Protein AF-A0A529QQ41-F1 (afdb_monomer_lite)

Radius of gyration: 30.62 Å; chains: 1; bounding box: 71×17×79 Å

Sequence (76 aa):
MTSYVRTNSPAQVRSLSTFGKHLQRSVLTATLLAAASTGSEAQPYVRADGSTTDDLEAARASWRHDAEFNGNVGLA

Foldseek 3Di:
DDDDDDDDDPVNVVVVVVVVVVVVVVVVVVVVVVVVVVPDDPFFAAAPVRDGHNDPVNRVVRLVPDCVNVVVPPVD

Structure (mmCIF, N/CA/C/O backbone):
data_AF-A0A529QQ41-F1
#
_entry.id   AF-A0A529QQ41-F1
#
loop_
_atom_site.group_PDB
_atom_site.id
_atom_site.type_symbol
_atom_site.label_atom_id
_atom_site.label_alt_id
_atom_site.label_comp_id
_atom_site.label_asym_id
_atom_site.label_entity_id
_atom_site.label_seq_id
_atom_site.pdbx_PDB_ins_code
_atom_site.Cartn_x
_atom_site.Cartn_y
_atom_site.Cartn_z
_atom_site.occupancy
_atom_site.B_iso_or_equiv
_atom_site.auth_seq_id
_atom_site.auth_comp_id
_atom_site.auth_asym_id
_atom_site.auth_atom_id
_atom_site.pdbx_PDB_model_num
ATOM 1 N N . MET A 1 1 ? -50.285 -8.795 50.623 1.00 46.62 1 MET A N 1
ATOM 2 C CA . MET A 1 1 ? -49.353 -8.895 49.481 1.00 46.62 1 MET A CA 1
ATOM 3 C C . MET A 1 1 ? -48.218 -7.920 49.756 1.00 46.62 1 MET A C 1
ATOM 5 O O . MET A 1 1 ? -48.413 -6.720 49.635 1.00 46.62 1 MET A O 1
ATOM 9 N N . THR A 1 2 ? -47.106 -8.398 50.308 1.00 45.22 2 THR A N 1
ATOM 10 C CA . THR A 1 2 ? -45.969 -7.557 50.713 1.00 45.22 2 THR A CA 1
ATOM 11 C C . THR A 1 2 ? -45.016 -7.398 49.530 1.00 45.22 2 THR A C 1
ATOM 13 O O . THR A 1 2 ? -44.372 -8.360 49.120 1.00 45.22 2 THR A O 1
ATOM 16 N N . SER A 1 3 ? -44.941 -6.192 48.963 1.00 55.25 3 SER A N 1
ATOM 17 C CA . SER A 1 3 ? -43.958 -5.853 47.928 1.00 55.25 3 SER A CA 1
ATOM 18 C C . SER A 1 3 ? -42.653 -5.411 48.580 1.00 55.25 3 SER A C 1
ATOM 20 O O . SER A 1 3 ? -42.620 -4.420 49.307 1.00 55.25 3 SER A O 1
ATOM 22 N N . TYR A 1 4 ? -41.566 -6.127 48.301 1.00 57.09 4 TYR A N 1
ATOM 23 C CA . TYR A 1 4 ? -40.220 -5.714 48.685 1.00 57.09 4 TYR A CA 1
ATOM 24 C C . TYR A 1 4 ? -39.663 -4.756 47.628 1.00 57.09 4 TYR A C 1
ATOM 26 O O . TYR A 1 4 ? -39.416 -5.149 46.489 1.00 57.09 4 TYR A O 1
ATOM 34 N N . VAL A 1 5 ? -39.448 -3.493 48.001 1.00 66.56 5 VAL A N 1
ATOM 35 C CA . VAL A 1 5 ? -38.708 -2.538 47.166 1.00 66.56 5 VAL A CA 1
ATOM 36 C C . VAL A 1 5 ? -37.220 -2.794 47.376 1.00 66.56 5 VAL A C 1
ATOM 38 O O . VAL A 1 5 ? -36.666 -2.496 48.433 1.00 66.56 5 VAL A O 1
ATOM 41 N N . ARG A 1 6 ? -36.564 -3.376 46.370 1.00 65.69 6 ARG A N 1
ATOM 42 C CA . ARG A 1 6 ? -35.111 -3.562 46.368 1.00 65.69 6 ARG A CA 1
ATOM 43 C C . ARG A 1 6 ? -34.441 -2.211 46.130 1.00 65.69 6 ARG A C 1
ATOM 45 O O . ARG A 1 6 ? -34.400 -1.727 45.003 1.00 65.69 6 ARG A O 1
ATOM 52 N N . THR A 1 7 ? -33.913 -1.602 47.183 1.00 64.88 7 THR A N 1
ATOM 53 C CA . THR A 1 7 ? -33.067 -0.413 47.065 1.00 64.88 7 THR A CA 1
ATOM 54 C C . THR A 1 7 ? -31.632 -0.863 46.793 1.00 64.88 7 THR A C 1
ATOM 56 O O . THR A 1 7 ? -31.050 -1.642 47.546 1.00 64.88 7 THR A O 1
ATOM 59 N N . ASN A 1 8 ? -31.055 -0.431 45.669 1.00 69.31 8 ASN A N 1
ATOM 60 C CA . ASN A 1 8 ? -29.646 -0.706 45.392 1.00 69.31 8 ASN A CA 1
ATOM 61 C C . ASN A 1 8 ? -28.793 0.075 46.395 1.00 69.31 8 ASN A C 1
ATOM 63 O O . ASN A 1 8 ? -28.967 1.284 46.558 1.00 69.31 8 ASN A O 1
ATOM 67 N N . SER A 1 9 ? -27.856 -0.602 47.058 1.00 70.44 9 SER A N 1
ATOM 68 C CA . SER A 1 9 ? -26.952 0.061 47.995 1.00 70.44 9 SER A CA 1
ATOM 69 C C . SER A 1 9 ? -26.088 1.102 47.257 1.00 70.44 9 SER A C 1
ATOM 71 O O . SER A 1 9 ? -25.702 0.870 46.107 1.00 70.44 9 SER A O 1
ATOM 73 N N . PRO A 1 10 ? -25.700 2.221 47.895 1.00 68.94 10 PRO A N 1
ATOM 74 C CA . PRO A 1 10 ? -24.901 3.275 47.255 1.00 68.94 10 PRO A CA 1
ATOM 75 C C . PRO A 1 10 ? -23.594 2.769 46.616 1.00 68.94 10 PRO A C 1
ATOM 77 O O . PRO A 1 10 ? -23.168 3.267 45.574 1.00 68.94 10 PRO A O 1
ATOM 80 N N . ALA A 1 11 ? -22.976 1.741 47.209 1.00 70.12 11 ALA A N 1
ATOM 81 C CA . ALA A 1 11 ? -21.787 1.076 46.675 1.00 70.12 11 ALA A CA 1
ATOM 82 C C . ALA A 1 11 ? -22.047 0.360 45.336 1.00 70.12 11 ALA A C 1
ATOM 84 O O . ALA A 1 11 ? -21.226 0.436 44.424 1.00 70.12 11 ALA A O 1
ATOM 85 N N . GLN A 1 12 ? -23.213 -0.274 45.184 1.00 70.75 12 GLN A N 1
ATOM 86 C CA . GLN A 1 12 ? -23.624 -0.952 43.954 1.00 70.75 12 GLN A CA 1
ATOM 87 C C . GLN A 1 12 ? -23.902 0.060 42.833 1.00 70.75 12 GLN A C 1
ATOM 89 O O . GLN A 1 12 ? -23.493 -0.151 41.694 1.00 70.75 12 GLN A O 1
ATOM 94 N N . VAL A 1 13 ? -24.521 1.199 43.162 1.00 73.38 13 VAL A N 1
ATOM 95 C CA . VAL A 1 13 ? -24.750 2.297 42.205 1.00 73.38 13 VAL A CA 1
ATOM 96 C C . VAL A 1 13 ? -23.422 2.879 41.704 1.00 73.38 13 VAL A C 1
ATOM 98 O O . VAL A 1 13 ? -23.245 3.077 40.502 1.00 73.38 13 VAL A O 1
ATOM 101 N N . ARG A 1 14 ? -22.449 3.094 42.602 1.00 74.50 14 ARG A N 1
ATOM 102 C CA . ARG A 1 14 ? -21.094 3.540 42.225 1.00 74.50 14 ARG A CA 1
ATOM 103 C C . ARG A 1 14 ? -20.364 2.511 41.361 1.00 74.50 14 ARG A C 1
ATOM 105 O O . ARG A 1 14 ? -19.763 2.888 40.362 1.00 74.50 14 ARG A O 1
ATOM 112 N N . SER A 1 15 ? -20.448 1.228 41.714 1.00 76.12 15 SER A N 1
ATOM 113 C CA . SER A 1 15 ? -19.845 0.131 40.946 1.00 76.12 15 SER A CA 1
ATOM 114 C C . SER A 1 15 ? -20.393 0.063 39.515 1.00 76.12 15 SER A C 1
ATOM 116 O O . SER A 1 15 ? -19.610 0.032 38.568 1.00 76.12 15 SER A O 1
ATOM 118 N N . LEU A 1 16 ? -21.717 0.149 39.343 1.00 78.19 16 LEU A N 1
ATOM 119 C CA . LEU A 1 16 ? -22.365 0.160 38.026 1.00 78.19 16 LEU A CA 1
ATOM 120 C C . LEU A 1 16 ? -21.986 1.390 37.194 1.00 78.19 16 LEU A C 1
ATOM 122 O O . LEU A 1 16 ? -21.747 1.269 35.996 1.00 78.19 16 LEU A O 1
ATOM 126 N N . SER A 1 17 ? -21.884 2.565 37.821 1.00 82.31 17 SER A N 1
ATOM 127 C CA . SER A 1 17 ? -21.428 3.782 37.139 1.00 82.31 17 SER A CA 1
ATOM 128 C C . SER A 1 17 ? -19.994 3.638 36.622 1.00 82.31 17 SER A C 1
ATOM 130 O O . SER A 1 17 ? -19.710 3.963 35.469 1.00 82.31 17 SER A O 1
ATOM 132 N N . THR A 1 18 ? -19.090 3.107 37.446 1.00 82.88 18 THR A N 1
ATOM 133 C CA . THR A 1 18 ? -17.700 2.848 37.054 1.00 82.88 18 THR A CA 1
ATOM 134 C C . THR A 1 18 ? -17.618 1.797 35.950 1.00 82.88 18 THR A C 1
ATOM 136 O O . THR A 1 18 ? -16.931 2.012 34.953 1.00 82.88 18 THR A O 1
ATOM 139 N N . PHE A 1 19 ? -18.372 0.703 36.070 1.00 80.94 19 PHE A N 1
ATOM 140 C CA . PHE A 1 19 ? -18.468 -0.322 35.032 1.00 80.94 19 PHE A CA 1
ATOM 141 C C . PHE A 1 19 ? -18.964 0.257 33.700 1.00 80.94 19 PHE A C 1
ATOM 143 O O . PHE A 1 19 ? -18.355 0.005 32.665 1.00 80.94 19 PHE A O 1
ATOM 150 N N . GLY A 1 20 ? -19.996 1.106 33.725 1.00 81.00 20 GLY A N 1
ATOM 151 C CA . GLY A 1 20 ? -20.502 1.794 32.535 1.00 81.00 20 GLY A CA 1
ATOM 152 C C . GLY A 1 20 ? -19.440 2.653 31.843 1.00 81.00 20 GLY A C 1
ATOM 153 O O . GLY A 1 20 ? -19.315 2.601 30.622 1.00 81.00 20 GLY A O 1
ATOM 154 N N . LYS A 1 21 ? -18.607 3.371 32.609 1.00 88.94 21 LYS A N 1
ATOM 155 C CA . LYS A 1 21 ? -17.483 4.153 32.059 1.00 88.94 21 LYS A CA 1
ATOM 156 C C . LYS A 1 21 ? -16.432 3.265 31.393 1.00 88.94 21 LYS A C 1
ATOM 158 O O . LYS A 1 21 ? -15.935 3.604 30.320 1.00 88.94 21 LYS A O 1
ATOM 163 N N . HIS A 1 22 ? -16.097 2.129 32.008 1.00 87.31 22 HIS A N 1
ATOM 164 C CA . HIS A 1 22 ? -15.176 1.161 31.409 1.00 87.31 22 HIS A CA 1
ATOM 165 C C . HIS A 1 22 ? -15.758 0.551 30.135 1.00 87.31 22 HIS A C 1
ATOM 167 O O . HIS A 1 22 ? -15.060 0.498 29.129 1.00 87.31 22 HIS A O 1
ATOM 173 N N . LEU A 1 23 ? -17.041 0.182 30.148 1.00 86.62 23 LEU A N 1
ATOM 174 C CA . LEU A 1 23 ? -17.733 -0.363 28.985 1.00 86.62 23 LEU A CA 1
ATOM 175 C C . LEU A 1 23 ? -17.754 0.637 27.821 1.00 86.62 23 LEU A C 1
ATOM 177 O O . LEU A 1 23 ? -17.381 0.278 26.710 1.00 86.62 23 LEU A O 1
ATOM 181 N N . GLN A 1 24 ? -18.105 1.902 28.074 1.00 88.75 24 GLN A N 1
ATOM 182 C CA . GLN A 1 24 ? -18.082 2.962 27.057 1.00 88.75 24 GLN A CA 1
ATOM 183 C C . GLN A 1 24 ? -16.686 3.152 26.456 1.00 88.75 24 GLN A C 1
ATOM 185 O O . GLN A 1 24 ? -16.545 3.249 25.238 1.00 88.75 24 GLN A O 1
ATOM 190 N N . ARG A 1 25 ? -15.647 3.166 27.300 1.00 88.94 25 ARG A N 1
ATOM 191 C CA . ARG A 1 25 ? -14.260 3.289 26.844 1.00 88.94 25 ARG A CA 1
ATOM 192 C C . ARG A 1 25 ? -13.834 2.086 26.003 1.00 88.94 25 ARG A C 1
ATOM 194 O O . ARG A 1 25 ? -13.226 2.277 24.958 1.00 88.94 25 ARG A O 1
ATOM 201 N N . SER A 1 26 ? -14.172 0.870 26.425 1.00 88.00 26 SER A N 1
ATOM 202 C CA . SER A 1 26 ? -13.866 -0.352 25.675 1.00 88.00 26 SER A CA 1
ATOM 203 C C . SER A 1 26 ? -14.575 -0.396 24.325 1.00 88.00 26 SER A C 1
ATOM 205 O O . SER A 1 26 ? -13.944 -0.744 23.333 1.00 88.00 26 SER A O 1
ATOM 207 N N . VAL A 1 27 ? -15.849 0.004 24.268 1.00 88.56 27 VAL A N 1
ATOM 208 C CA . VAL A 1 27 ? -16.605 0.091 23.012 1.00 88.56 27 VAL A CA 1
ATOM 209 C C . VAL A 1 27 ? -15.965 1.108 22.071 1.00 88.56 27 VAL A C 1
ATOM 211 O O . VAL A 1 27 ? -15.705 0.775 20.922 1.00 88.56 27 VAL A O 1
ATOM 214 N N . LEU A 1 28 ? -15.629 2.309 22.553 1.00 88.44 28 LEU A N 1
ATOM 215 C CA . LEU A 1 28 ? -14.962 3.325 21.735 1.00 88.44 28 LEU A CA 1
ATOM 216 C C . LEU A 1 28 ? -13.623 2.821 21.173 1.00 88.44 28 LEU A C 1
ATOM 218 O O . LEU A 1 28 ? -13.364 2.981 19.982 1.00 88.44 28 LEU A O 1
ATOM 222 N N . THR A 1 29 ? -12.794 2.183 22.007 1.00 88.19 29 THR A N 1
ATOM 223 C CA . THR A 1 29 ? -11.517 1.595 21.575 1.00 88.19 29 THR A CA 1
ATOM 224 C C . THR A 1 29 ? -11.724 0.501 20.531 1.00 88.19 29 THR A C 1
ATOM 226 O O . THR A 1 29 ? -11.000 0.468 19.541 1.00 88.19 29 THR A O 1
ATOM 229 N N . ALA A 1 30 ? -12.711 -0.377 20.721 1.00 85.94 30 ALA A N 1
ATOM 230 C CA . ALA A 1 30 ? -13.022 -1.433 19.764 1.00 85.94 30 ALA A CA 1
ATOM 231 C C . ALA A 1 30 ? -13.487 -0.857 18.417 1.00 85.94 30 ALA A C 1
ATOM 233 O O . ALA A 1 30 ? -13.026 -1.312 17.375 1.00 85.94 30 ALA A O 1
ATOM 234 N N . THR A 1 31 ? -14.330 0.180 18.428 1.00 83.69 31 THR A N 1
ATOM 235 C CA . THR A 1 31 ? -14.786 0.860 17.208 1.00 83.69 31 THR A CA 1
ATOM 236 C C . THR A 1 31 ? -13.637 1.560 16.482 1.00 83.69 31 THR A C 1
ATOM 238 O O . THR A 1 31 ? -13.528 1.438 15.267 1.00 83.69 31 THR A O 1
ATOM 241 N N . LEU A 1 32 ? -12.753 2.255 17.208 1.00 84.38 32 LEU A N 1
ATOM 242 C CA . LEU A 1 32 ? -11.551 2.883 16.641 1.00 84.38 32 LEU A CA 1
ATOM 243 C C . LEU A 1 32 ? -10.607 1.849 16.024 1.00 84.38 32 LEU A C 1
ATOM 245 O O . LEU A 1 32 ? -10.106 2.063 14.925 1.00 84.38 32 LEU A O 1
ATOM 249 N N . LEU A 1 33 ? -10.382 0.728 16.713 1.00 84.19 33 LEU A N 1
ATOM 250 C CA . LEU A 1 33 ? -9.538 -0.353 16.214 1.00 84.19 33 LEU A CA 1
ATOM 251 C C . LEU A 1 33 ? -10.143 -0.991 14.960 1.00 84.19 33 LEU A C 1
ATOM 253 O O . LEU A 1 33 ? -9.442 -1.145 13.969 1.00 84.19 33 LEU A O 1
ATOM 257 N N . ALA A 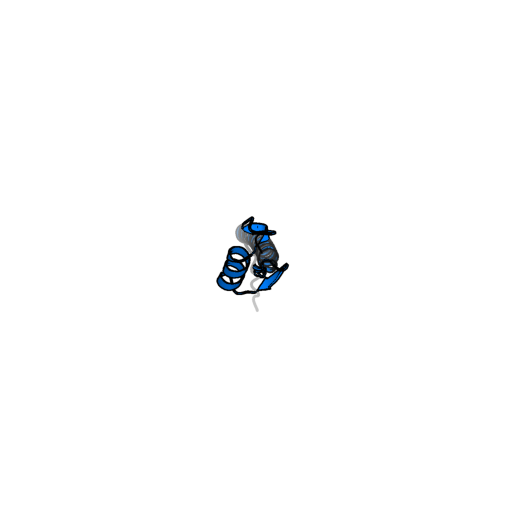1 34 ? -11.445 -1.287 14.971 1.00 83.44 34 ALA A N 1
ATOM 258 C CA . ALA A 1 34 ? -12.146 -1.815 13.807 1.00 83.44 34 ALA A CA 1
ATOM 259 C C . ALA A 1 3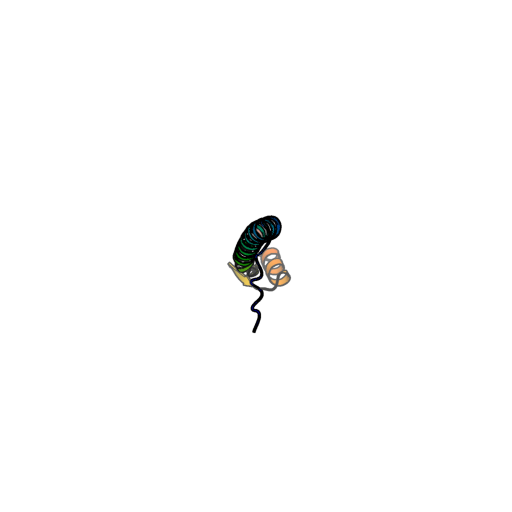4 ? -12.062 -0.850 12.614 1.00 83.44 34 ALA A C 1
ATOM 261 O O . ALA A 1 34 ? -11.699 -1.274 11.522 1.00 83.44 34 ALA A O 1
ATOM 262 N N . ALA A 1 35 ? -12.303 0.446 12.831 1.00 79.19 35 ALA A N 1
ATOM 263 C CA . ALA A 1 35 ? -12.195 1.468 11.790 1.00 79.19 35 ALA A CA 1
ATOM 264 C C . ALA A 1 35 ? -10.758 1.626 11.251 1.00 79.19 35 ALA A C 1
ATOM 266 O O . ALA A 1 35 ? -10.562 1.840 10.056 1.00 79.19 35 ALA A O 1
ATOM 267 N N . ALA A 1 36 ? -9.742 1.492 12.109 1.00 76.88 36 ALA A N 1
ATOM 268 C CA . ALA A 1 36 ? -8.342 1.500 11.686 1.00 76.88 36 ALA A CA 1
ATOM 269 C C . ALA A 1 36 ? -7.968 0.231 10.898 1.00 76.88 36 ALA A C 1
ATOM 271 O O . ALA A 1 36 ? -7.146 0.287 9.988 1.00 76.88 36 ALA A O 1
ATOM 272 N N . SER A 1 37 ? -8.582 -0.911 11.218 1.00 70.69 37 SER A N 1
ATOM 273 C CA . SER A 1 37 ? -8.357 -2.179 10.517 1.00 70.69 37 SER A CA 1
ATOM 274 C C . SER A 1 37 ? -9.109 -2.290 9.186 1.00 70.69 37 SER A C 1
ATOM 276 O O . SER A 1 37 ? -8.649 -3.014 8.308 1.00 70.69 37 SER A O 1
ATOM 278 N N . THR A 1 38 ? -10.210 -1.556 8.981 1.00 66.44 38 THR A N 1
ATOM 279 C CA . THR A 1 38 ? -10.995 -1.587 7.726 1.00 66.44 38 THR A CA 1
ATOM 280 C C . THR A 1 38 ? -10.300 -0.951 6.513 1.00 66.44 38 THR A C 1
ATOM 282 O O . THR A 1 38 ? -10.877 -0.937 5.434 1.00 66.44 38 THR A O 1
ATO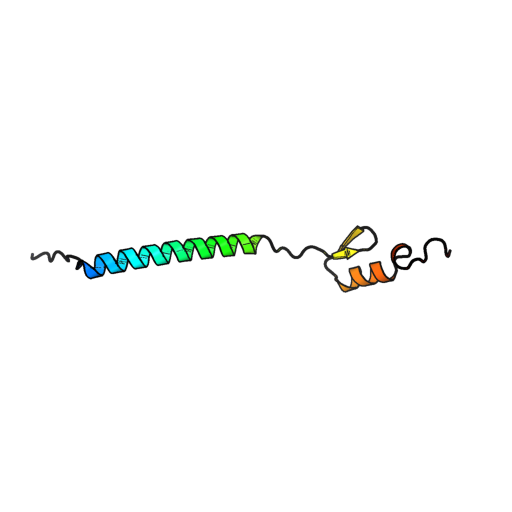M 285 N N . GLY A 1 39 ? -9.077 -0.431 6.660 1.00 58.16 39 GLY A N 1
ATOM 286 C CA . GLY A 1 39 ? -8.315 0.189 5.567 1.00 58.16 39 GLY A CA 1
ATOM 287 C C . GLY A 1 39 ? -7.188 -0.662 4.976 1.00 58.16 39 GLY A C 1
ATOM 288 O O . GLY A 1 39 ? -6.510 -0.199 4.066 1.00 58.16 39 GLY A O 1
ATOM 289 N N . SER A 1 40 ? -6.946 -1.873 5.485 1.00 58.69 40 SER A N 1
ATOM 290 C CA . SER A 1 40 ? -5.818 -2.699 5.038 1.00 58.69 40 SER A CA 1
ATOM 291 C C . SER A 1 40 ? -6.238 -3.717 3.976 1.00 58.69 40 SER A C 1
ATOM 293 O O . SER A 1 40 ? -6.033 -4.916 4.156 1.00 58.69 40 SER A O 1
ATOM 295 N N . GLU A 1 41 ? -6.816 -3.267 2.861 1.00 67.25 41 GLU A N 1
ATOM 296 C CA . GLU A 1 41 ? -6.779 -4.104 1.658 1.00 67.25 41 GLU A CA 1
ATOM 297 C C . GLU A 1 41 ? -5.324 -4.156 1.183 1.00 67.25 41 GLU A C 1
ATOM 299 O O . GLU A 1 41 ? -4.669 -3.116 1.053 1.00 67.25 41 GLU A O 1
ATOM 304 N N . ALA A 1 42 ? -4.785 -5.369 1.021 1.00 71.81 42 ALA A N 1
ATOM 305 C CA . ALA A 1 42 ? -3.427 -5.553 0.530 1.00 71.81 42 ALA A CA 1
ATOM 306 C C . ALA A 1 42 ? -3.316 -4.849 -0.826 1.00 71.81 42 ALA A C 1
ATOM 308 O O . ALA A 1 42 ? -4.026 -5.196 -1.767 1.00 71.81 42 ALA A O 1
ATOM 309 N N . GLN A 1 43 ? -2.480 -3.813 -0.899 1.00 82.94 43 GLN A N 1
ATOM 310 C CA . GLN A 1 43 ? -2.278 -3.091 -2.148 1.00 82.94 43 GLN A CA 1
ATOM 311 C C . GLN A 1 43 ? -1.623 -4.044 -3.158 1.00 82.94 43 GLN A C 1
ATOM 313 O O . GLN A 1 43 ? -0.631 -4.689 -2.801 1.00 82.94 43 GLN A O 1
ATOM 318 N N . PRO A 1 44 ? -2.140 -4.131 -4.395 1.00 90.81 44 PRO A N 1
ATOM 319 C CA . PRO A 1 44 ? -1.518 -4.925 -5.443 1.00 90.81 44 PRO A CA 1
ATOM 320 C C . PRO A 1 44 ? -0.069 -4.491 -5.681 1.00 90.81 44 PRO A C 1
ATOM 322 O O . PRO A 1 44 ? 0.259 -3.302 -5.623 1.00 90.81 44 PRO A O 1
ATOM 325 N N . TYR A 1 45 ? 0.806 -5.441 -5.995 1.00 93.19 45 TYR A N 1
ATOM 326 C CA . TYR A 1 45 ? 2.179 -5.136 -6.380 1.00 93.19 45 TYR A CA 1
ATOM 327 C C . TYR A 1 45 ? 2.213 -4.486 -7.764 1.00 93.19 45 TYR A C 1
ATOM 329 O O . TYR A 1 45 ? 1.435 -4.839 -8.649 1.00 93.19 45 TYR A O 1
ATOM 337 N N . VAL A 1 46 ? 3.142 -3.556 -7.971 1.00 94.88 46 VAL A N 1
ATOM 338 C CA . VAL A 1 46 ? 3.323 -2.857 -9.251 1.00 94.88 46 VAL A CA 1
ATOM 339 C C . VAL A 1 46 ? 4.433 -3.541 -10.048 1.00 94.88 46 VAL A C 1
ATOM 341 O O . VAL A 1 46 ? 5.517 -3.791 -9.515 1.00 94.88 46 VAL A O 1
ATOM 344 N N . ARG A 1 47 ? 4.164 -3.865 -11.313 1.00 95.06 47 ARG A N 1
ATOM 34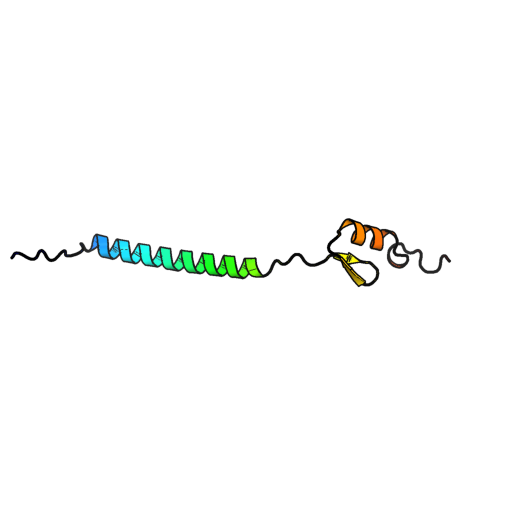5 C CA . ARG A 1 47 ? 5.139 -4.356 -12.299 1.00 95.06 47 ARG A CA 1
ATOM 346 C C . ARG A 1 47 ? 5.910 -3.185 -12.919 1.00 95.06 47 ARG A C 1
ATOM 348 O O . ARG A 1 47 ? 5.496 -2.036 -12.795 1.00 95.06 47 ARG A O 1
ATOM 355 N N . ALA A 1 48 ? 7.010 -3.464 -13.612 1.00 93.69 48 ALA A N 1
ATOM 356 C CA . ALA A 1 48 ? 7.841 -2.426 -14.229 1.00 93.69 48 ALA A CA 1
ATOM 357 C C . ALA A 1 48 ? 7.108 -1.627 -15.324 1.00 93.69 48 ALA A C 1
ATOM 359 O O . ALA A 1 48 ? 7.375 -0.447 -15.514 1.00 93.69 48 ALA A O 1
ATOM 360 N N . ASP A 1 49 ? 6.125 -2.240 -15.990 1.00 92.19 49 ASP A N 1
ATOM 361 C CA . ASP A 1 49 ? 5.266 -1.585 -16.987 1.00 92.19 49 ASP A CA 1
ATOM 362 C C . ASP A 1 49 ? 4.162 -0.696 -16.374 1.00 92.19 49 ASP A C 1
ATOM 364 O O . ASP A 1 49 ? 3.342 -0.130 -17.097 1.00 92.19 49 ASP A O 1
ATOM 368 N N . GLY A 1 50 ? 4.116 -0.587 -15.042 1.00 92.19 50 GLY A N 1
ATOM 369 C CA . GLY A 1 50 ? 3.117 0.180 -14.303 1.00 92.19 50 GLY A CA 1
ATOM 370 C C . GLY A 1 50 ? 1.789 -0.548 -14.078 1.00 92.19 50 GLY A C 1
ATOM 371 O O . GLY A 1 50 ? 0.913 -0.004 -13.404 1.00 92.19 50 GLY A O 1
ATOM 372 N N . SER A 1 51 ? 1.619 -1.770 -14.593 1.00 95.38 51 SER A N 1
ATOM 373 C CA . SER A 1 51 ? 0.446 -2.595 -14.292 1.00 95.38 51 SER A CA 1
ATOM 374 C C . SER A 1 51 ? 0.508 -3.177 -12.876 1.00 95.38 51 SER A C 1
ATOM 376 O O . SER A 1 51 ? 1.574 -3.275 -12.263 1.00 95.38 51 SER A O 1
ATOM 378 N N . THR A 1 52 ? -0.644 -3.572 -12.333 1.00 94.94 52 THR A N 1
ATOM 379 C CA . THR A 1 52 ? -0.748 -4.178 -11.000 1.00 94.94 52 THR A CA 1
ATOM 380 C C . THR A 1 52 ? -0.912 -5.697 -11.056 1.00 94.94 52 THR A C 1
ATOM 382 O O . THR A 1 52 ? -1.400 -6.261 -12.036 1.00 94.94 52 THR A O 1
ATOM 385 N N . THR A 1 53 ? -0.480 -6.386 -9.999 1.00 94.31 53 THR A N 1
ATOM 386 C CA . THR A 1 53 ? -0.548 -7.846 -9.861 1.00 94.31 53 THR A CA 1
ATOM 387 C C . THR A 1 53 ? -0.594 -8.247 -8.388 1.00 94.31 53 THR A C 1
ATOM 389 O O . THR A 1 53 ? 0.103 -7.658 -7.567 1.00 94.31 53 THR A O 1
ATOM 392 N N . ASP A 1 54 ? -1.352 -9.288 -8.047 1.00 93.00 54 ASP A N 1
ATOM 393 C CA . ASP A 1 54 ? -1.358 -9.844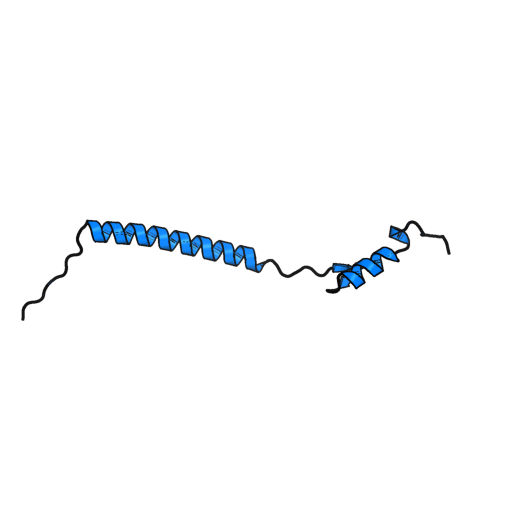 -6.681 1.00 93.00 54 ASP A CA 1
ATOM 394 C C . ASP A 1 54 ? -0.197 -10.832 -6.446 1.00 93.00 54 ASP A C 1
ATOM 396 O O . ASP A 1 54 ? 0.114 -11.203 -5.317 1.00 93.00 54 ASP A O 1
ATOM 400 N N . ASP A 1 55 ? 0.478 -11.245 -7.523 1.00 93.88 55 ASP A N 1
ATOM 401 C CA . ASP A 1 55 ? 1.651 -12.122 -7.486 1.00 93.88 55 ASP A CA 1
ATOM 402 C C . ASP A 1 55 ? 2.956 -11.320 -7.306 1.00 93.88 55 ASP A C 1
ATOM 404 O O . ASP A 1 55 ? 3.424 -10.634 -8.224 1.00 93.88 55 ASP A O 1
ATOM 408 N N . LEU A 1 56 ? 3.554 -11.443 -6.116 1.00 92.50 56 LEU A N 1
ATOM 409 C CA . LEU A 1 56 ? 4.827 -10.819 -5.750 1.00 92.50 56 LEU A CA 1
ATOM 410 C C . LEU A 1 56 ? 5.992 -11.278 -6.637 1.00 92.50 56 LEU A C 1
ATOM 412 O O . LEU A 1 56 ? 6.835 -10.460 -7.011 1.00 92.50 56 LEU A O 1
ATOM 416 N N . GLU A 1 57 ? 6.069 -12.566 -6.970 1.00 95.56 57 GLU A N 1
ATOM 417 C CA . GLU A 1 57 ? 7.172 -13.088 -7.780 1.00 95.56 57 GLU A CA 1
ATOM 418 C C . GLU A 1 57 ? 7.037 -12.624 -9.231 1.00 95.56 57 GLU A C 1
ATOM 420 O O . GLU A 1 57 ? 8.044 -12.281 -9.853 1.00 95.56 57 GLU A O 1
ATOM 425 N N . ALA A 1 58 ? 5.809 -12.491 -9.744 1.00 94.56 58 ALA A N 1
ATOM 426 C CA . ALA A 1 58 ? 5.567 -11.881 -11.051 1.00 94.56 58 ALA A CA 1
ATOM 427 C C . ALA A 1 58 ? 5.987 -10.400 -11.088 1.00 94.56 58 ALA A C 1
ATOM 429 O O . ALA A 1 58 ? 6.659 -9.974 -12.032 1.00 94.56 58 ALA A O 1
ATOM 430 N N . ALA A 1 59 ? 5.646 -9.613 -10.058 1.00 95.06 59 ALA A N 1
ATOM 431 C CA . ALA A 1 59 ? 6.099 -8.224 -9.948 1.00 95.06 59 ALA A CA 1
ATOM 432 C C . ALA A 1 59 ? 7.628 -8.140 -9.896 1.00 95.06 59 ALA A C 1
ATOM 434 O O . ALA A 1 59 ? 8.251 -7.399 -10.657 1.00 95.06 59 ALA A O 1
ATOM 435 N N . ARG A 1 60 ? 8.253 -8.961 -9.050 1.00 93.38 60 ARG A N 1
ATOM 436 C CA . ARG A 1 60 ? 9.708 -9.013 -8.896 1.00 93.38 60 ARG A CA 1
ATOM 437 C C . ARG A 1 60 ? 10.425 -9.422 -10.181 1.00 93.38 60 ARG A C 1
ATOM 439 O O . ARG A 1 60 ? 11.465 -8.847 -10.501 1.00 93.38 60 ARG A O 1
ATOM 446 N N . ALA A 1 61 ? 9.903 -10.413 -10.902 1.00 95.06 61 ALA A N 1
ATOM 447 C CA . ALA A 1 61 ? 10.453 -10.848 -12.180 1.00 95.06 61 ALA A CA 1
ATOM 448 C C . ALA A 1 61 ? 10.381 -9.726 -13.224 1.00 95.06 61 ALA A C 1
ATOM 450 O O . ALA A 1 61 ? 11.361 -9.490 -1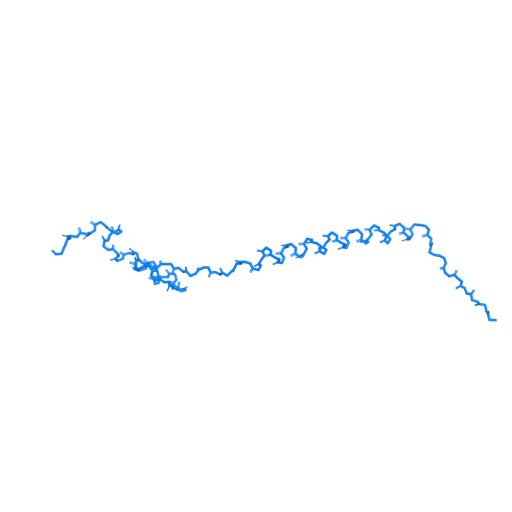3.925 1.00 95.06 61 ALA A O 1
ATOM 451 N N . SER A 1 62 ? 9.267 -8.987 -13.271 1.00 94.38 62 SER A N 1
ATOM 452 C CA . SER A 1 62 ? 9.110 -7.838 -14.168 1.00 94.38 62 SER A CA 1
ATOM 453 C C . SER A 1 62 ? 10.197 -6.780 -13.942 1.00 94.38 62 SER A C 1
ATOM 455 O O . SER A 1 62 ? 10.883 -6.421 -14.893 1.00 94.38 62 SER A O 1
ATOM 457 N N . TRP A 1 63 ? 10.449 -6.369 -12.694 1.00 93.62 63 TRP A N 1
ATOM 458 C CA . TRP A 1 63 ? 11.523 -5.413 -12.371 1.00 93.62 63 TRP A CA 1
ATOM 459 C C . TRP A 1 63 ? 12.927 -5.948 -12.658 1.00 93.62 63 TRP A C 1
ATOM 461 O O . TRP A 1 63 ? 13.801 -5.208 -13.095 1.00 93.62 63 TRP A O 1
ATOM 471 N N . ARG A 1 64 ? 13.158 -7.248 -12.452 1.00 91.56 64 ARG A N 1
ATOM 472 C CA . ARG A 1 64 ? 14.442 -7.886 -12.778 1.00 91.56 64 ARG A CA 1
ATOM 473 C C . ARG A 1 64 ? 14.771 -7.886 -14.262 1.00 91.56 64 ARG A C 1
ATOM 475 O O . ARG A 1 64 ? 15.949 -7.953 -14.592 1.00 91.56 64 ARG A O 1
ATOM 482 N N . HIS A 1 65 ? 13.770 -7.861 -15.132 1.00 89.25 65 HIS A N 1
ATOM 483 C CA . HIS A 1 65 ? 13.960 -7.860 -16.581 1.00 89.25 65 HIS A CA 1
ATOM 484 C C . HIS A 1 65 ? 13.800 -6.474 -17.207 1.00 89.25 65 HIS A C 1
ATOM 486 O O . HIS A 1 65 ? 13.995 -6.331 -18.412 1.00 89.25 65 HIS A O 1
ATOM 492 N N . ASP A 1 66 ? 13.482 -5.461 -16.406 1.00 91.25 66 ASP A N 1
ATOM 493 C CA . ASP A 1 66 ? 13.279 -4.109 -16.895 1.00 91.25 66 ASP A CA 1
ATOM 494 C C . ASP A 1 66 ? 14.601 -3.467 -17.340 1.00 91.25 66 ASP A C 1
ATOM 496 O O . ASP A 1 66 ? 15.594 -3.452 -16.607 1.00 91.25 66 ASP A O 1
ATOM 500 N N . ALA A 1 67 ? 14.644 -2.977 -18.578 1.00 86.00 67 ALA A N 1
ATOM 501 C CA . ALA A 1 67 ? 15.869 -2.443 -19.167 1.00 86.00 67 ALA A CA 1
ATOM 502 C C . ALA A 1 67 ? 16.259 -1.087 -18.563 1.00 86.00 67 ALA A C 1
ATOM 504 O O . ALA A 1 67 ? 17.452 -0.800 -18.452 1.00 86.00 67 ALA A O 1
ATOM 505 N N . GLU A 1 68 ? 15.275 -0.278 -18.160 1.00 84.38 68 GLU A N 1
ATOM 506 C CA . GLU A 1 68 ? 15.493 1.018 -17.516 1.00 84.38 68 GLU A CA 1
ATOM 507 C C . GLU A 1 68 ? 16.105 0.842 -16.132 1.00 84.38 68 GLU A C 1
ATOM 509 O O . GLU A 1 68 ? 17.169 1.392 -15.843 1.00 84.38 68 GLU A O 1
ATOM 514 N N . PHE A 1 69 ? 15.509 -0.029 -15.327 1.00 84.38 69 PHE A N 1
ATOM 515 C CA . PHE A 1 69 ? 15.975 -0.357 -13.991 1.00 84.38 69 PHE A CA 1
ATOM 516 C C . PHE A 1 69 ? 17.365 -1.006 -13.982 1.00 84.38 69 PHE A C 1
ATOM 518 O O . PHE A 1 69 ? 18.195 -0.691 -13.130 1.00 84.38 69 PHE A O 1
ATOM 525 N N . ASN A 1 70 ? 17.648 -1.894 -14.939 1.00 85.50 70 ASN A N 1
ATOM 526 C CA . ASN A 1 70 ? 18.946 -2.566 -15.032 1.00 85.50 70 ASN A CA 1
ATOM 527 C C . ASN A 1 70 ? 20.037 -1.726 -15.715 1.00 85.50 70 ASN A C 1
ATOM 529 O O . ASN A 1 70 ? 21.176 -2.181 -15.803 1.00 85.50 70 ASN A O 1
ATOM 533 N N . GLY A 1 71 ? 19.721 -0.523 -16.208 1.00 77.06 71 GLY A N 1
ATOM 534 C CA . GLY A 1 71 ? 20.686 0.319 -16.920 1.00 77.06 71 GLY A CA 1
ATOM 535 C C . GLY A 1 71 ? 21.075 -0.213 -18.304 1.00 77.06 71 GLY A C 1
ATOM 536 O O . GLY A 1 71 ? 22.100 0.185 -18.851 1.00 77.06 71 GLY A O 1
ATOM 537 N N . ASN A 1 72 ? 20.249 -1.086 -18.886 1.00 78.56 72 ASN A N 1
ATOM 538 C CA . ASN A 1 72 ? 20.455 -1.681 -20.209 1.00 78.56 72 ASN A CA 1
ATOM 539 C C . ASN A 1 72 ? 19.745 -0.897 -21.327 1.00 78.56 72 ASN A C 1
ATOM 541 O O . ASN A 1 72 ? 19.604 -1.389 -22.450 1.00 78.56 72 ASN A O 1
ATOM 545 N N . VAL A 1 73 ? 19.271 0.314 -21.033 1.00 75.19 73 VAL A N 1
ATOM 546 C CA . VAL A 1 73 ? 18.607 1.176 -22.016 1.00 75.19 73 VAL A CA 1
ATOM 547 C C . VAL A 1 73 ? 19.576 1.488 -23.155 1.00 75.19 73 VAL A C 1
ATOM 549 O O . VAL A 1 73 ? 20.646 2.048 -22.936 1.00 75.19 73 VAL A O 1
ATOM 552 N N . GLY A 1 74 ? 19.194 1.134 -24.384 1.00 59.72 74 GLY A N 1
ATOM 553 C CA . GLY A 1 74 ? 19.989 1.414 -25.584 1.00 59.72 74 GLY A CA 1
ATOM 554 C C . GLY A 1 74 ? 21.068 0.379 -25.926 1.00 59.72 74 GLY A C 1
ATOM 555 O O . GLY A 1 74 ? 21.840 0.628 -26.845 1.00 59.72 74 GLY A O 1
ATOM 556 N N . LEU A 1 75 ? 21.110 -0.776 -25.249 1.00 65.75 75 LEU A N 1
ATOM 557 C CA . LEU A 1 75 ? 22.017 -1.896 -25.568 1.00 65.75 75 LEU A CA 1
ATOM 558 C C . LEU A 1 75 ? 21.427 -2.905 -26.581 1.00 65.75 75 LEU A C 1
ATOM 560 O O . LEU A 1 75 ? 21.746 -4.092 -26.514 1.00 65.75 75 LEU A O 1
ATOM 564 N N . ALA A 1 76 ? 20.537 -2.448 -27.468 1.00 61.94 76 ALA A N 1
ATOM 565 C CA . ALA A 1 76 ? 19.896 -3.283 -28.492 1.00 61.94 76 ALA A CA 1
ATOM 566 C C . ALA A 1 76 ? 20.873 -3.737 -29.588 1.00 61.94 76 ALA A C 1
ATOM 568 O O . ALA A 1 76 ? 21.731 -2.919 -29.993 1.00 61.94 76 ALA A O 1
#

Secondary structure (DSSP, 8-state):
------PPPHHHHHHHHHHHHHHHHHHHHHHHHHHHHTT---PPEEPTTS-EES-HHHHHHHHHH-TTTTT-TT--

pLDDT: mean 80.73, std 12.63, range [45.22, 95.56]